Protein AF-A0A5J4PXA1-F1 (afdb_monomer_lite)

Foldseek 3Di:
DDPDQADDPPVVVLVVVLVVCVVQPPNDEAEDAQLVLDPPLDDPPDDPVVSVVVVVCSVVSNVSNVVVVVSCVVSVGHYDHDYDDPDPDQQDPVNLCVQVVDDDDHDRVSSVSVVRPPPD

Radius of gyration: 16.05 Å; chains: 1; bounding box: 36×36×37 Å

Secondary structure (DSSP, 8-state):
--S------HHHHHHHHHHHHHHHGGG-EEEEE-GGG------TTS-HHHHHHHHTTHHHHHHHHHHHHHHHHHTT-EEEEEPPP--SSPPPHHHHHHHH---S---HHHHHHHHHHTT-

Sequence (120 aa):
RFELVDTMPIHLAMEFVKENTLKYRDALLVRIEDARQRTWFQSSMKSREEERKMLQGVGSVKRDCAIWEAFLTDIHANFELVHPKNSKTKLKAEAFKKLTKWEKRTNEHARDAAMLVFGY

Structure (mmCIF, N/CA/C/O ba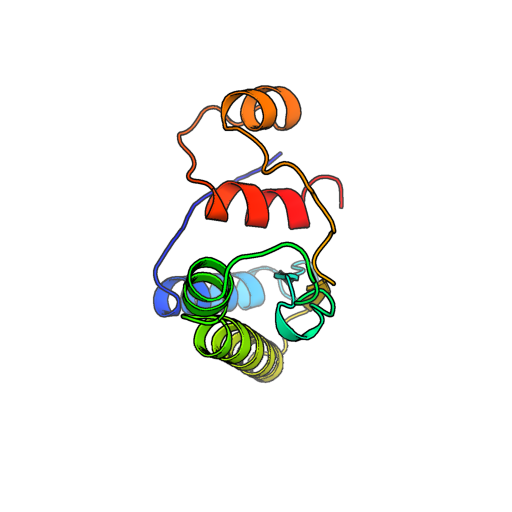ckbone):
data_AF-A0A5J4PXA1-F1
#
_entry.id   AF-A0A5J4PXA1-F1
#
loop_
_atom_site.group_PDB
_atom_site.id
_atom_site.type_symbol
_atom_site.label_atom_id
_atom_site.label_alt_id
_atom_site.label_comp_id
_atom_site.label_asym_id
_atom_site.label_entity_id
_atom_site.label_seq_id
_atom_site.pdbx_PDB_ins_code
_atom_site.Cartn_x
_atom_site.Cartn_y
_atom_site.Cartn_z
_atom_site.occupancy
_atom_site.B_iso_or_equiv
_atom_site.auth_seq_id
_atom_site.auth_comp_id
_atom_site.auth_asym_id
_atom_site.auth_atom_id
_atom_site.pdbx_PDB_model_num
ATOM 1 N N . ARG A 1 1 ? -14.291 7.559 -5.335 1.00 85.12 1 ARG A N 1
ATOM 2 C CA . ARG A 1 1 ? -13.299 8.446 -6.007 1.00 85.12 1 ARG A CA 1
ATOM 3 C C . ARG A 1 1 ? -12.081 8.524 -5.099 1.00 85.12 1 ARG A C 1
ATOM 5 O O . ARG A 1 1 ? -12.295 8.566 -3.900 1.00 85.12 1 ARG A O 1
ATOM 12 N N . PHE A 1 2 ? -10.853 8.521 -5.624 1.00 93.38 2 PHE A N 1
ATOM 13 C CA . PHE A 1 2 ? -9.669 8.662 -4.766 1.00 93.38 2 PHE A CA 1
ATOM 14 C C . PHE A 1 2 ? -9.533 10.079 -4.216 1.00 93.38 2 PHE A C 1
ATOM 16 O O . PHE A 1 2 ? -9.724 11.046 -4.956 1.00 93.38 2 PHE A O 1
ATOM 23 N N . GLU A 1 3 ? -9.162 10.176 -2.943 1.00 92.25 3 GLU A N 1
ATOM 24 C CA . GLU A 1 3 ? -8.806 11.437 -2.286 1.00 92.25 3 GLU A CA 1
ATOM 25 C C . GLU A 1 3 ? -7.305 11.723 -2.422 1.00 92.25 3 GLU A C 1
ATOM 27 O O . GLU A 1 3 ? -6.905 12.845 -2.740 1.00 92.25 3 GLU A O 1
ATOM 32 N N . LEU A 1 4 ? -6.478 10.683 -2.279 1.00 93.69 4 LEU A N 1
ATOM 33 C CA . LEU A 1 4 ? -5.023 10.742 -2.368 1.00 93.69 4 LEU A CA 1
ATOM 34 C C . LEU A 1 4 ? -4.480 9.517 -3.115 1.00 93.69 4 LEU A C 1
ATOM 36 O O . LEU A 1 4 ? -4.928 8.396 -2.891 1.00 93.69 4 LEU A O 1
ATOM 40 N N . VAL A 1 5 ? -3.502 9.743 -3.993 1.00 95.06 5 VAL A N 1
ATOM 41 C CA . VAL A 1 5 ? -2.706 8.698 -4.650 1.00 95.06 5 VAL A CA 1
ATOM 42 C C . VAL A 1 5 ? -1.269 9.199 -4.687 1.00 95.06 5 VAL A C 1
ATOM 44 O O . VAL A 1 5 ? -0.965 10.107 -5.463 1.00 95.06 5 VAL A O 1
ATOM 47 N N . ASP A 1 6 ? -0.409 8.647 -3.835 1.00 94.31 6 ASP A N 1
ATOM 48 C CA . ASP A 1 6 ? 0.970 9.114 -3.678 1.00 94.31 6 ASP A CA 1
ATOM 49 C C . ASP A 1 6 ? 1.907 7.999 -3.186 1.00 94.31 6 ASP A C 1
ATOM 51 O O . ASP A 1 6 ? 1.469 6.903 -2.832 1.00 94.31 6 ASP A O 1
ATOM 55 N N . THR A 1 7 ? 3.204 8.288 -3.164 1.00 94.75 7 THR A N 1
ATOM 56 C CA . THR A 1 7 ? 4.235 7.500 -2.484 1.00 94.75 7 THR A CA 1
ATOM 57 C C . THR A 1 7 ? 4.937 8.355 -1.449 1.00 94.75 7 THR A C 1
ATOM 59 O O . THR A 1 7 ? 5.256 9.509 -1.717 1.00 94.75 7 THR A O 1
ATOM 62 N N . MET A 1 8 ? 5.273 7.768 -0.307 1.00 95.38 8 MET A N 1
ATOM 63 C CA . MET A 1 8 ? 6.012 8.454 0.748 1.00 95.38 8 MET A CA 1
ATOM 64 C C . MET A 1 8 ? 6.953 7.482 1.470 1.00 95.38 8 MET A C 1
ATOM 66 O O . MET A 1 8 ? 6.774 6.265 1.360 1.00 95.38 8 MET A O 1
ATOM 70 N N . PRO A 1 9 ? 7.960 7.991 2.200 1.00 96.06 9 PRO A N 1
ATOM 71 C CA . PRO A 1 9 ? 8.759 7.182 3.110 1.00 96.06 9 PRO A CA 1
ATOM 72 C C . PRO A 1 9 ? 7.891 6.386 4.092 1.00 96.06 9 PRO A C 1
ATOM 74 O O . PRO A 1 9 ? 6.879 6.886 4.579 1.00 96.06 9 PRO A O 1
ATOM 77 N N . ILE A 1 10 ? 8.320 5.165 4.425 1.00 94.56 10 ILE A N 1
ATOM 78 C CA . ILE A 1 10 ? 7.535 4.237 5.255 1.00 94.56 10 ILE A CA 1
ATOM 79 C C . ILE A 1 10 ? 7.147 4.820 6.621 1.00 94.56 10 ILE A C 1
ATOM 81 O O . ILE A 1 10 ? 6.025 4.614 7.065 1.00 94.56 10 ILE A O 1
ATOM 85 N N . HIS A 1 11 ? 8.029 5.596 7.256 1.00 96.31 11 HIS A N 1
ATOM 86 C CA . HIS A 1 11 ? 7.747 6.211 8.555 1.00 96.31 11 HIS A CA 1
ATOM 87 C C . HIS A 1 11 ? 6.605 7.238 8.470 1.00 96.31 11 HIS A C 1
ATOM 89 O O . HIS A 1 11 ? 5.697 7.193 9.292 1.00 96.31 11 HIS A O 1
ATOM 95 N N . LEU A 1 12 ? 6.584 8.079 7.426 1.00 97.69 12 LEU A N 1
ATOM 96 C CA . LEU A 1 12 ? 5.480 9.018 7.191 1.00 97.69 12 LEU A CA 1
ATOM 97 C C . LEU A 1 12 ? 4.182 8.280 6.847 1.00 97.69 12 LEU A C 1
ATOM 99 O O . LEU A 1 12 ? 3.110 8.670 7.301 1.00 97.69 12 LEU A O 1
ATOM 103 N N . ALA A 1 13 ? 4.271 7.186 6.083 1.00 96.75 13 ALA A N 1
ATOM 104 C CA . ALA A 1 13 ? 3.108 6.356 5.778 1.00 96.75 13 ALA A CA 1
ATOM 105 C C . ALA A 1 13 ? 2.511 5.731 7.047 1.00 96.75 13 ALA A C 1
ATOM 107 O O . ALA A 1 13 ? 1.293 5.702 7.202 1.00 96.75 13 ALA A O 1
ATOM 108 N N . MET A 1 14 ? 3.352 5.247 7.962 1.00 97.50 14 MET A N 1
ATOM 109 C CA . MET A 1 14 ? 2.917 4.669 9.233 1.00 97.50 14 MET A CA 1
ATOM 110 C C . MET A 1 14 ? 2.253 5.710 10.131 1.00 97.50 14 MET A C 1
ATOM 112 O O . MET A 1 14 ? 1.169 5.451 10.650 1.00 97.50 14 MET A O 1
ATOM 116 N N . GLU A 1 15 ? 2.849 6.895 10.274 1.00 97.94 15 GLU A N 1
ATOM 117 C CA . GLU A 1 15 ? 2.240 8.004 11.019 1.00 97.94 15 GLU A CA 1
ATOM 118 C C . GLU A 1 15 ? 0.874 8.375 10.435 1.00 97.94 15 GLU A C 1
ATOM 120 O O . GLU A 1 15 ? -0.123 8.386 11.159 1.00 97.94 15 GLU A O 1
ATOM 125 N N . PHE A 1 16 ? 0.795 8.544 9.114 1.00 96.88 16 PHE A N 1
ATOM 126 C CA . PHE A 1 16 ? -0.456 8.841 8.422 1.00 96.88 16 PHE A CA 1
ATOM 127 C C . PHE A 1 16 ? -1.522 7.763 8.663 1.00 96.88 16 PHE A C 1
ATOM 129 O O . PHE A 1 16 ? -2.669 8.074 8.990 1.00 96.88 16 PHE A O 1
ATOM 136 N N . VAL A 1 17 ? -1.170 6.482 8.530 1.00 96.88 17 VAL A N 1
ATOM 137 C CA . VAL A 1 17 ? -2.115 5.378 8.751 1.00 96.88 17 VAL A CA 1
ATOM 138 C C . VAL A 1 17 ? -2.560 5.319 10.210 1.00 96.88 17 VAL A C 1
ATOM 140 O O . VAL A 1 17 ? -3.748 5.117 10.465 1.00 96.88 17 VAL A O 1
ATOM 143 N N . LYS A 1 18 ? -1.662 5.554 11.170 1.00 97.81 18 LYS A N 1
ATOM 144 C CA . LYS A 1 18 ? -2.005 5.608 12.596 1.00 97.81 18 LYS A CA 1
ATOM 145 C C . LYS A 1 18 ? -3.005 6.719 12.890 1.00 97.81 18 LYS A C 1
ATOM 147 O O . LYS A 1 18 ? -4.024 6.465 13.527 1.00 97.81 18 LYS A O 1
ATOM 152 N N . GLU A 1 19 ? -2.752 7.931 12.405 1.00 97.62 19 GLU A N 1
ATOM 153 C CA . GLU A 1 19 ? -3.654 9.071 12.590 1.00 97.62 19 GLU A CA 1
ATOM 154 C C . GLU A 1 19 ? -5.039 8.806 11.993 1.00 97.62 19 GLU A C 1
ATOM 156 O O . GLU A 1 19 ? -6.055 9.071 12.637 1.00 97.62 19 GLU A O 1
ATOM 161 N N . ASN A 1 20 ? -5.102 8.223 10.793 1.00 96.62 20 ASN A N 1
ATOM 162 C CA . ASN A 1 20 ? -6.371 7.903 10.141 1.00 96.62 20 ASN A CA 1
ATOM 163 C C . ASN A 1 20 ? -7.096 6.732 10.816 1.00 96.62 20 ASN A C 1
ATOM 165 O O . ASN A 1 20 ? -8.317 6.784 10.956 1.00 96.62 20 ASN A O 1
ATOM 169 N N . THR A 1 21 ? -6.368 5.721 11.295 1.00 96.62 21 THR A N 1
ATOM 170 C CA . THR A 1 21 ? -6.936 4.625 12.100 1.00 96.62 21 THR A CA 1
ATOM 171 C C . THR A 1 21 ? -7.551 5.187 13.371 1.00 96.62 21 THR A C 1
ATOM 173 O O . THR A 1 21 ? -8.660 4.820 13.750 1.00 96.62 21 THR A O 1
ATOM 176 N N . LEU A 1 22 ? -6.892 6.162 14.001 1.00 95.00 22 LEU A N 1
ATOM 177 C CA . LEU A 1 22 ? -7.478 6.838 15.142 1.00 95.00 22 LEU A CA 1
ATOM 178 C C . LEU A 1 22 ? -8.721 7.649 14.726 1.00 95.00 22 LEU A C 1
ATOM 180 O O . LEU A 1 22 ? -9.770 7.542 15.354 1.00 95.00 22 LEU A O 1
ATOM 184 N N . LYS A 1 23 ? -8.648 8.436 13.662 1.00 96.75 23 LYS A N 1
ATOM 185 C CA . LYS A 1 23 ? -9.756 9.304 13.254 1.00 96.75 23 LYS A CA 1
ATOM 186 C C . LYS A 1 23 ? -11.020 8.535 12.853 1.00 96.75 23 LYS A C 1
ATOM 188 O O . LYS A 1 23 ? -12.116 8.950 13.218 1.00 96.75 23 LYS A O 1
ATOM 193 N N . TYR A 1 24 ? -10.868 7.454 12.096 1.00 95.62 24 TYR A N 1
ATOM 194 C CA . TYR A 1 24 ? -11.982 6.739 11.470 1.00 95.62 24 TYR A CA 1
ATOM 195 C C . TYR A 1 24 ? -12.311 5.399 12.137 1.00 95.62 24 TYR A C 1
ATOM 197 O O . TYR A 1 24 ? -13.400 4.875 11.907 1.00 95.62 24 TYR A O 1
ATOM 205 N N . ARG A 1 25 ? -11.421 4.878 12.995 1.00 92.31 25 ARG A N 1
ATOM 206 C CA . ARG A 1 25 ? -11.604 3.625 13.743 1.00 92.31 25 ARG A CA 1
ATOM 207 C C . ARG A 1 25 ? -12.053 2.501 12.801 1.00 92.31 25 ARG A C 1
ATOM 209 O O . ARG A 1 25 ? -11.427 2.288 11.765 1.00 92.31 25 ARG A O 1
ATOM 216 N N . ASP A 1 26 ? -13.164 1.844 13.119 1.00 91.62 26 ASP A N 1
ATOM 217 C CA . ASP A 1 26 ? -13.656 0.679 12.389 1.00 91.62 26 ASP A CA 1
ATOM 218 C C . ASP A 1 26 ? -14.106 0.973 10.952 1.00 91.62 26 ASP A C 1
ATOM 220 O O . ASP A 1 26 ? -14.207 0.055 10.141 1.00 91.62 26 ASP A O 1
ATOM 224 N N . ALA A 1 27 ? -14.340 2.245 10.610 1.00 93.88 27 ALA A N 1
ATOM 225 C CA . ALA A 1 27 ? -14.715 2.652 9.258 1.00 93.88 27 ALA A CA 1
ATOM 226 C C . ALA A 1 27 ? -13.525 2.698 8.280 1.00 93.88 27 ALA A C 1
ATOM 228 O O . ALA A 1 27 ? -13.735 2.901 7.082 1.00 93.88 27 ALA A O 1
ATOM 229 N N . LEU A 1 28 ? -12.286 2.534 8.761 1.00 95.69 28 LEU A N 1
ATOM 230 C CA . LEU A 1 28 ? -11.091 2.487 7.922 1.00 95.69 28 LEU A CA 1
ATOM 231 C C . LEU A 1 28 ? -10.602 1.052 7.747 1.00 95.69 28 LEU A C 1
ATOM 233 O O . LEU A 1 28 ? -10.270 0.388 8.721 1.00 95.69 28 LEU A O 1
ATOM 237 N N . LEU A 1 29 ? -10.462 0.623 6.492 1.00 96.50 29 LEU A N 1
ATOM 238 C CA . LEU A 1 29 ? -9.782 -0.617 6.131 1.00 96.50 29 LEU A CA 1
ATOM 239 C C . LEU A 1 29 ? -8.460 -0.313 5.421 1.00 96.50 29 LEU A C 1
ATOM 241 O O . LEU A 1 29 ? -8.442 0.358 4.387 1.00 96.50 29 LEU A O 1
ATOM 245 N N . VAL A 1 30 ? -7.361 -0.858 5.937 1.00 96.81 30 VAL A N 1
ATOM 246 C CA . VAL A 1 30 ? -6.037 -0.773 5.309 1.00 96.81 30 VAL A CA 1
ATOM 247 C C . VAL A 1 30 ? -5.779 -2.032 4.485 1.00 96.81 30 VAL A C 1
ATOM 249 O O . VAL A 1 30 ? -5.812 -3.138 5.007 1.00 96.81 30 VAL A O 1
ATOM 252 N N . ARG A 1 31 ? -5.491 -1.892 3.189 1.00 95.56 31 ARG A N 1
ATOM 253 C CA . ARG A 1 31 ? -5.179 -3.038 2.317 1.00 95.56 31 ARG A CA 1
ATOM 254 C C . ARG A 1 31 ? -3.730 -2.991 1.867 1.00 95.56 31 ARG A C 1
ATOM 256 O O . ARG A 1 31 ? -3.281 -1.967 1.354 1.00 95.56 31 ARG A O 1
ATOM 263 N N . ILE A 1 32 ? -3.019 -4.102 2.023 1.00 94.31 32 ILE A N 1
ATOM 264 C CA . ILE A 1 32 ? -1.599 -4.222 1.677 1.00 94.31 32 ILE A CA 1
ATOM 265 C C . ILE A 1 32 ? -1.404 -5.440 0.785 1.00 94.31 32 ILE A C 1
ATOM 267 O O . ILE A 1 32 ? -1.910 -6.514 1.086 1.00 94.31 32 ILE A O 1
ATOM 271 N N . GLU A 1 33 ? -0.649 -5.296 -0.304 1.00 92.12 33 GLU A N 1
ATOM 272 C CA . GLU A 1 33 ? -0.223 -6.453 -1.096 1.00 92.12 33 GLU A CA 1
ATOM 273 C C . GLU A 1 33 ? 0.830 -7.273 -0.328 1.00 92.12 33 GLU A C 1
ATOM 275 O O . GLU A 1 33 ? 1.879 -6.756 0.063 1.00 92.12 33 GLU A O 1
ATOM 280 N N . ASP A 1 34 ? 0.581 -8.569 -0.141 1.00 91.25 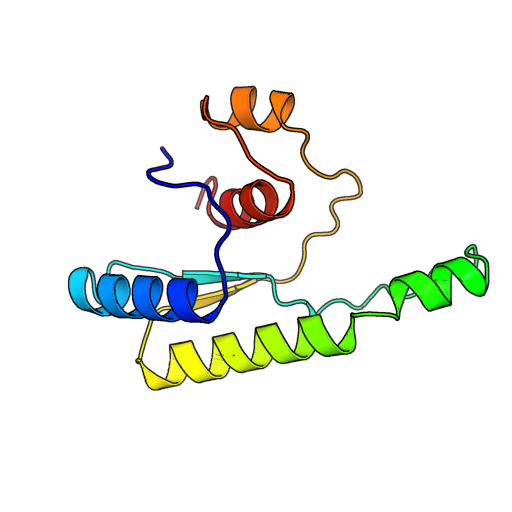34 ASP A N 1
ATOM 281 C CA . ASP A 1 34 ? 1.480 -9.469 0.579 1.00 91.25 34 ASP A CA 1
ATOM 282 C C . ASP A 1 34 ? 2.480 -10.154 -0.360 1.00 91.25 34 ASP A C 1
ATOM 284 O O . ASP A 1 34 ? 2.262 -11.249 -0.889 1.00 91.25 34 ASP A O 1
ATOM 288 N N . ALA 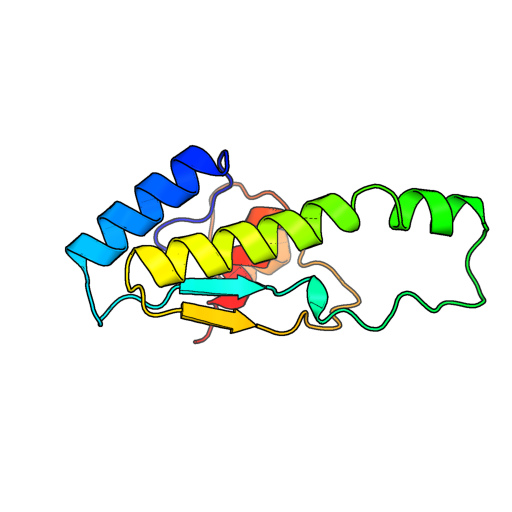A 1 35 ? 3.650 -9.541 -0.521 1.00 87.31 35 ALA A N 1
ATOM 289 C CA . ALA A 1 35 ? 4.720 -10.088 -1.348 1.00 87.31 35 ALA A CA 1
ATOM 290 C C . ALA A 1 35 ? 5.253 -11.455 -0.868 1.00 87.31 35 ALA A C 1
ATOM 292 O O . ALA A 1 35 ? 5.942 -12.144 -1.631 1.00 87.31 35 ALA A O 1
ATOM 293 N N . ARG A 1 36 ? 4.963 -11.880 0.371 1.00 86.81 36 ARG A N 1
ATOM 294 C CA . ARG A 1 36 ? 5.409 -13.175 0.916 1.00 86.81 36 ARG A CA 1
ATOM 295 C C . ARG A 1 36 ? 4.647 -14.339 0.296 1.00 86.81 36 ARG A C 1
ATOM 297 O O . ARG A 1 36 ? 5.229 -15.410 0.147 1.00 86.81 36 ARG A O 1
ATOM 304 N N . GLN A 1 37 ? 3.410 -14.102 -0.141 1.00 84.56 37 GLN A N 1
ATOM 305 C CA . GLN A 1 37 ? 2.561 -15.096 -0.804 1.00 84.56 37 GLN A CA 1
ATOM 306 C C . GLN A 1 37 ? 2.933 -15.310 -2.281 1.00 84.56 37 GLN A C 1
ATOM 308 O O . GLN A 1 37 ? 2.364 -16.157 -2.964 1.00 84.56 37 GLN A O 1
ATOM 313 N N . ARG A 1 38 ? 3.917 -14.575 -2.814 1.00 78.31 38 ARG A N 1
ATOM 314 C CA . ARG A 1 38 ? 4.361 -14.733 -4.202 1.00 78.31 38 ARG A CA 1
ATOM 315 C C . ARG A 1 38 ? 5.071 -16.082 -4.394 1.00 78.31 38 ARG A C 1
ATOM 317 O O . ARG A 1 38 ? 6.223 -16.251 -4.000 1.00 78.31 38 ARG A O 1
ATOM 324 N N . THR A 1 39 ? 4.400 -17.013 -5.070 1.00 67.12 39 THR A N 1
ATOM 325 C CA . THR A 1 39 ? 4.890 -18.378 -5.349 1.00 67.12 39 THR A CA 1
ATOM 326 C C . THR A 1 39 ? 5.700 -18.513 -6.649 1.00 67.12 39 THR A C 1
ATOM 328 O O . THR A 1 39 ? 6.420 -19.490 -6.832 1.00 67.12 39 THR A O 1
ATOM 331 N N . TRP A 1 40 ? 5.653 -17.525 -7.551 1.00 60.47 40 TRP A N 1
ATOM 332 C CA . TRP A 1 40 ? 6.110 -17.667 -8.945 1.00 60.47 40 TRP A CA 1
ATOM 333 C C . TRP A 1 40 ? 7.524 -17.144 -9.255 1.00 60.47 40 TRP A C 1
ATOM 335 O O . TRP A 1 40 ? 7.729 -16.456 -10.252 1.00 60.47 40 TRP A O 1
ATOM 345 N N . PHE A 1 41 ? 8.543 -17.520 -8.479 1.00 56.78 41 PHE A N 1
ATOM 346 C CA . PHE A 1 41 ? 9.943 -17.306 -8.906 1.00 56.78 41 PHE A CA 1
ATOM 347 C C . PHE A 1 41 ? 10.407 -18.280 -10.003 1.00 56.78 41 PHE A C 1
ATOM 349 O O . PHE A 1 41 ? 11.589 -18.349 -10.318 1.00 56.78 41 PHE A O 1
ATOM 356 N N . GLN A 1 42 ? 9.486 -19.027 -10.608 1.00 52.66 42 GLN A N 1
ATOM 357 C CA . GLN A 1 42 ? 9.792 -19.972 -11.666 1.00 52.66 42 GLN A CA 1
ATOM 358 C C . GLN A 1 42 ? 9.541 -19.330 -13.025 1.00 52.66 42 GLN A C 1
ATOM 360 O O . GLN A 1 42 ? 8.408 -19.170 -13.474 1.00 52.66 42 GLN A O 1
ATOM 365 N N . SER A 1 43 ? 10.621 -19.013 -13.721 1.00 52.22 43 SER A N 1
ATOM 366 C CA . SER A 1 43 ? 10.631 -19.282 -15.146 1.00 52.22 43 SER A CA 1
ATOM 367 C C . SER A 1 43 ? 11.970 -19.906 -15.464 1.00 52.22 43 SER A C 1
ATOM 369 O O . SER A 1 43 ? 12.986 -19.222 -15.515 1.00 52.22 43 SER A O 1
ATOM 371 N N . SER A 1 44 ? 11.930 -21.205 -15.738 1.00 52.03 44 SER A N 1
ATOM 372 C CA . SER A 1 44 ? 12.970 -21.989 -16.405 1.00 52.03 44 SER A CA 1
ATOM 373 C C . SER A 1 44 ? 13.395 -21.425 -17.779 1.00 52.03 44 SER A C 1
ATOM 375 O O . SER A 1 44 ? 14.103 -22.098 -18.519 1.00 52.03 44 SER A O 1
ATOM 377 N N . MET A 1 45 ? 12.967 -20.205 -18.134 1.00 55.22 45 MET A N 1
ATOM 378 C CA . MET A 1 45 ? 13.275 -19.488 -19.370 1.00 55.22 45 MET A CA 1
ATOM 379 C C . MET A 1 45 ? 14.044 -18.169 -19.150 1.00 55.22 45 MET A C 1
ATOM 381 O O . MET A 1 45 ? 14.207 -17.421 -20.111 1.00 55.22 45 MET A O 1
ATOM 385 N N . LYS A 1 46 ? 14.488 -17.835 -17.927 1.00 63.91 46 LYS A N 1
ATOM 386 C CA . LYS A 1 46 ? 15.244 -16.594 -17.658 1.00 63.91 46 LYS A CA 1
ATOM 387 C C . LYS A 1 46 ? 16.738 -16.849 -17.523 1.00 63.91 46 LYS A C 1
ATOM 389 O O . LYS A 1 46 ? 17.164 -17.884 -17.017 1.00 63.91 46 LYS A O 1
ATOM 394 N N . SER A 1 47 ? 17.547 -15.892 -17.968 1.00 75.50 47 SER A N 1
ATOM 395 C CA . SER A 1 47 ? 18.991 -15.961 -17.760 1.00 75.50 47 SER A CA 1
ATOM 396 C C . SER A 1 47 ? 19.327 -15.830 -16.268 1.00 75.50 47 SER A C 1
ATOM 398 O O . SER A 1 47 ? 18.630 -15.155 -15.506 1.00 75.50 47 SER A O 1
ATOM 400 N N . ARG A 1 48 ? 20.455 -16.416 -15.847 1.00 73.94 48 ARG A N 1
ATOM 401 C CA . ARG A 1 48 ? 20.959 -16.304 -14.464 1.00 73.94 48 ARG A CA 1
ATOM 402 C C . ARG A 1 48 ? 21.123 -14.853 -13.991 1.00 73.94 48 ARG A C 1
ATOM 404 O O . ARG A 1 48 ? 21.050 -14.580 -12.794 1.00 73.94 48 ARG A O 1
ATOM 411 N N . GLU A 1 49 ? 21.382 -13.922 -14.906 1.00 77.06 49 GLU A N 1
ATOM 412 C CA . GLU A 1 49 ? 21.524 -12.502 -14.580 1.00 77.06 49 GLU A CA 1
ATOM 413 C C . GLU A 1 49 ? 20.171 -11.849 -14.264 1.00 77.06 49 GLU A C 1
ATOM 415 O O . GLU A 1 49 ? 20.056 -11.096 -13.295 1.00 77.06 49 GLU A O 1
ATOM 420 N N . GLU A 1 50 ? 19.129 -12.173 -15.030 1.00 72.19 50 GLU A N 1
ATOM 421 C CA . GLU A 1 50 ? 17.765 -11.702 -14.774 1.00 72.19 50 GLU A CA 1
ATOM 422 C C . GLU A 1 50 ? 17.210 -12.272 -13.470 1.00 72.19 50 GLU A C 1
ATOM 424 O O . GLU A 1 50 ? 16.593 -11.541 -12.697 1.00 72.19 50 GLU A O 1
ATOM 429 N N . GLU A 1 51 ? 17.481 -13.547 -13.183 1.00 72.75 51 GLU A N 1
ATOM 430 C CA . GLU A 1 51 ? 17.140 -14.155 -11.895 1.00 72.75 51 GLU A CA 1
ATOM 431 C C . GLU A 1 51 ? 17.822 -13.424 -10.737 1.00 72.75 51 GLU A C 1
ATOM 433 O O . GLU A 1 51 ? 17.162 -13.049 -9.769 1.00 72.75 51 GLU A O 1
ATOM 438 N N . ARG A 1 52 ? 19.126 -13.134 -10.846 1.00 74.81 52 ARG A N 1
ATOM 439 C CA . ARG A 1 52 ? 19.859 -12.374 -9.821 1.00 74.81 52 ARG A CA 1
ATOM 440 C C . ARG A 1 52 ? 19.275 -10.981 -9.594 1.00 74.81 52 ARG A C 1
ATOM 442 O O . ARG A 1 52 ? 19.076 -10.609 -8.441 1.00 74.81 52 ARG A O 1
ATOM 449 N N . LYS A 1 53 ? 18.963 -10.234 -10.657 1.00 76.38 53 LYS A N 1
ATOM 450 C CA . LYS A 1 53 ? 18.329 -8.905 -10.551 1.00 76.38 53 LYS A CA 1
ATOM 451 C C . LYS A 1 53 ? 16.945 -8.982 -9.910 1.00 76.38 53 LYS A C 1
ATOM 453 O O . LYS A 1 53 ? 16.590 -8.107 -9.134 1.00 76.38 53 LYS A O 1
ATOM 458 N N . MET A 1 54 ? 16.176 -10.033 -10.199 1.00 70.44 54 MET A N 1
ATOM 459 C CA . MET A 1 54 ? 14.859 -10.239 -9.592 1.00 70.44 54 MET A CA 1
ATOM 460 C C . MET A 1 54 ? 14.928 -10.652 -8.126 1.00 70.44 54 MET A C 1
ATOM 462 O O . MET A 1 54 ? 14.031 -10.297 -7.371 1.00 70.44 54 MET A O 1
ATOM 466 N N . LEU A 1 55 ? 15.956 -11.403 -7.728 1.00 72.94 55 LEU A N 1
ATOM 467 C CA . LEU A 1 55 ? 16.175 -11.822 -6.342 1.00 72.94 55 LEU A CA 1
ATOM 468 C C . LEU A 1 55 ? 16.713 -10.680 -5.468 1.00 72.94 55 LEU A C 1
ATOM 470 O O . LEU A 1 55 ? 16.445 -10.642 -4.264 1.00 72.94 55 LEU A O 1
ATOM 474 N N . GLN A 1 56 ? 17.434 -9.728 -6.065 1.00 74.88 56 GLN A N 1
ATOM 475 C CA . GLN A 1 56 ? 17.872 -8.510 -5.390 1.00 74.88 56 GLN A CA 1
ATOM 476 C C . GLN A 1 56 ? 16.654 -7.679 -4.958 1.00 74.88 56 GLN A C 1
ATOM 478 O O . GLN A 1 56 ? 15.860 -7.224 -5.772 1.00 74.88 56 GLN A O 1
ATOM 483 N N . GLY A 1 57 ? 16.493 -7.505 -3.644 1.00 76.75 57 GLY A N 1
ATOM 484 C CA . GLY A 1 57 ? 15.401 -6.725 -3.049 1.00 76.75 57 GLY A CA 1
ATOM 485 C C . GLY A 1 57 ? 14.199 -7.542 -2.568 1.00 76.75 57 GLY A C 1
ATOM 486 O O . GLY A 1 57 ? 13.443 -7.042 -1.741 1.00 76.75 57 GLY A O 1
ATOM 487 N N . VAL A 1 58 ? 14.057 -8.819 -2.954 1.00 80.88 58 VAL A N 1
ATOM 488 C CA . VAL A 1 58 ? 12.925 -9.673 -2.517 1.00 80.88 58 VAL A CA 1
ATOM 489 C C . VAL A 1 58 ? 12.862 -9.794 -1.000 1.00 80.88 58 VAL A C 1
ATOM 491 O O . VAL A 1 58 ? 11.787 -9.704 -0.412 1.00 80.88 58 VAL A O 1
ATOM 494 N N . GLY A 1 59 ? 14.019 -9.973 -0.360 1.00 86.25 59 GLY A N 1
ATOM 495 C CA . GLY A 1 59 ? 14.103 -10.031 1.097 1.00 86.25 59 GLY A CA 1
ATOM 496 C C . GLY A 1 59 ? 13.658 -8.728 1.764 1.00 86.25 59 GLY A C 1
ATOM 497 O O . GLY A 1 59 ? 12.981 -8.781 2.785 1.00 86.25 59 GLY A O 1
ATOM 498 N N . SER A 1 60 ? 13.978 -7.576 1.164 1.00 88.50 60 SER A N 1
ATOM 499 C CA . SER A 1 60 ? 13.561 -6.267 1.681 1.00 88.50 60 SER A CA 1
ATOM 500 C C . SER A 1 60 ? 12.049 -6.107 1.601 1.00 88.50 60 SER A C 1
ATOM 502 O O . SER A 1 60 ? 11.422 -5.808 2.605 1.00 88.50 60 SER A O 1
ATOM 504 N N . VAL A 1 61 ? 11.447 -6.420 0.450 1.00 87.62 61 VAL A N 1
ATOM 505 C CA . VAL A 1 61 ? 9.992 -6.304 0.267 1.00 87.62 61 VAL A CA 1
ATOM 506 C C . VAL A 1 61 ? 9.239 -7.237 1.222 1.00 87.62 61 VAL A C 1
ATOM 508 O O . VAL A 1 61 ? 8.260 -6.835 1.843 1.00 87.62 61 VAL A O 1
ATOM 511 N N . LYS A 1 62 ? 9.714 -8.478 1.405 1.00 90.69 62 LYS A N 1
ATOM 512 C CA . LYS A 1 62 ? 9.113 -9.412 2.374 1.00 90.69 62 LYS A CA 1
ATOM 513 C C . LYS A 1 62 ? 9.234 -8.918 3.816 1.00 90.69 62 LYS A C 1
ATOM 515 O O . LYS A 1 62 ? 8.314 -9.138 4.601 1.00 90.69 62 LYS A O 1
ATOM 520 N N . ARG A 1 63 ? 10.352 -8.272 4.162 1.00 93.31 63 ARG A N 1
ATOM 521 C CA . ARG A 1 63 ? 10.542 -7.642 5.473 1.00 93.31 63 ARG A CA 1
ATOM 522 C C . ARG A 1 63 ? 9.563 -6.487 5.660 1.00 93.31 63 ARG A C 1
ATOM 524 O O . ARG A 1 63 ? 8.919 -6.441 6.697 1.00 93.31 63 ARG A O 1
ATOM 531 N N . ASP A 1 64 ? 9.404 -5.623 4.664 1.00 93.31 64 ASP A N 1
ATOM 532 C CA . ASP A 1 64 ? 8.482 -4.487 4.738 1.00 93.31 64 ASP A CA 1
ATOM 533 C C . ASP A 1 64 ? 7.031 -4.952 4.941 1.00 93.31 64 ASP A C 1
ATOM 535 O O . ASP A 1 64 ? 6.335 -4.397 5.787 1.00 93.31 64 ASP A O 1
ATOM 539 N N . CYS A 1 65 ? 6.591 -6.024 4.264 1.00 93.50 65 CYS A N 1
ATOM 540 C CA . CYS A 1 65 ? 5.277 -6.637 4.517 1.00 93.50 65 CYS A CA 1
ATOM 541 C C . CYS A 1 65 ? 5.113 -7.084 5.980 1.00 93.50 65 CYS A C 1
ATOM 543 O O . CYS A 1 65 ? 4.071 -6.840 6.580 1.00 93.50 65 CYS A O 1
ATOM 545 N N . ALA A 1 66 ? 6.138 -7.718 6.560 1.00 95.81 66 ALA A N 1
ATOM 546 C CA . ALA A 1 66 ? 6.100 -8.155 7.955 1.00 95.81 66 ALA A CA 1
ATOM 547 C C . ALA A 1 66 ? 6.089 -6.971 8.937 1.00 95.81 66 ALA A C 1
ATOM 549 O O . ALA A 1 66 ? 5.379 -7.017 9.937 1.00 95.81 66 ALA A O 1
ATOM 550 N N . ILE A 1 67 ? 6.839 -5.903 8.642 1.00 97.12 67 ILE A N 1
ATOM 551 C CA . ILE A 1 67 ? 6.833 -4.676 9.448 1.00 97.12 67 ILE A CA 1
ATOM 552 C C . ILE A 1 67 ? 5.435 -4.047 9.434 1.00 97.12 67 ILE A C 1
ATOM 554 O O . ILE A 1 67 ? 4.937 -3.663 10.487 1.00 97.12 67 ILE A O 1
ATOM 558 N N . TRP A 1 68 ? 4.791 -3.960 8.268 1.00 97.62 68 TRP A N 1
ATOM 559 C CA . TRP A 1 68 ? 3.433 -3.429 8.167 1.00 97.62 68 TRP A CA 1
ATOM 560 C C . TRP A 1 68 ? 2.407 -4.265 8.932 1.00 97.62 68 TRP A C 1
ATOM 562 O O . TRP A 1 68 ? 1.586 -3.696 9.642 1.00 97.62 68 TRP A O 1
ATOM 572 N N . GLU A 1 69 ? 2.452 -5.592 8.809 1.00 97.69 69 GLU A N 1
ATOM 573 C CA . GLU A 1 69 ? 1.551 -6.485 9.548 1.00 97.69 69 GLU A CA 1
ATOM 574 C C . GLU A 1 69 ? 1.706 -6.315 11.064 1.00 97.69 69 GLU A C 1
ATOM 576 O O . GLU A 1 69 ? 0.707 -6.138 11.761 1.00 97.69 69 GLU A O 1
ATOM 581 N N . ALA A 1 70 ? 2.946 -6.304 11.566 1.00 98.25 70 ALA A N 1
ATOM 582 C CA . ALA A 1 70 ? 3.222 -6.080 12.983 1.00 98.25 70 ALA A CA 1
ATOM 583 C C . ALA A 1 70 ? 2.704 -4.708 13.440 1.00 98.25 70 ALA A C 1
ATOM 585 O O . ALA A 1 70 ? 1.926 -4.621 14.383 1.00 98.25 70 ALA A O 1
ATOM 586 N N . PHE A 1 71 ? 3.050 -3.648 12.707 1.00 98.38 71 PHE A N 1
ATOM 587 C CA . PHE A 1 71 ? 2.632 -2.285 13.020 1.00 98.38 71 PHE A CA 1
ATOM 588 C C . PHE A 1 71 ? 1.106 -2.119 13.065 1.00 98.38 71 PHE A C 1
ATOM 590 O O . PHE A 1 71 ? 0.583 -1.525 14.005 1.00 98.38 71 PHE A O 1
ATOM 597 N N . LEU A 1 72 ? 0.384 -2.634 12.064 1.00 97.94 72 LEU A N 1
ATOM 598 C CA . LEU A 1 72 ? -1.076 -2.527 12.002 1.00 97.94 72 LEU A CA 1
ATOM 599 C C . LEU A 1 72 ? -1.762 -3.338 13.102 1.00 97.94 72 LEU A C 1
ATOM 601 O O . LEU A 1 72 ? -2.773 -2.891 13.645 1.00 97.94 72 LEU A O 1
ATOM 605 N N . THR A 1 73 ? -1.187 -4.489 13.453 1.00 97.94 73 THR A N 1
ATOM 606 C CA . THR A 1 73 ? -1.640 -5.303 14.586 1.00 97.94 73 THR A CA 1
ATOM 607 C C . THR A 1 73 ? -1.460 -4.551 15.906 1.00 97.94 73 THR A C 1
ATOM 609 O O . THR A 1 73 ? -2.403 -4.489 16.695 1.00 97.94 73 THR A O 1
ATOM 612 N N . ASP A 1 74 ? -0.301 -3.918 16.118 1.00 97.88 74 ASP A N 1
ATOM 613 C CA . ASP A 1 74 ? 0.028 -3.178 17.345 1.00 97.88 74 ASP A CA 1
ATOM 614 C C . ASP A 1 74 ? -0.897 -1.977 17.580 1.00 97.88 74 ASP A C 1
ATOM 616 O O . ASP A 1 74 ? -1.243 -1.666 18.719 1.00 97.88 74 ASP A O 1
ATOM 620 N N . ILE A 1 75 ? -1.312 -1.288 16.512 1.00 96.81 75 ILE A N 1
ATOM 621 C CA . ILE A 1 75 ? -2.247 -0.157 16.613 1.00 96.81 75 ILE A CA 1
ATOM 622 C C . ILE A 1 75 ? -3.723 -0.579 16.554 1.00 96.81 75 ILE A C 1
ATOM 624 O O . ILE A 1 75 ? -4.590 0.294 16.546 1.00 96.81 75 ILE A O 1
ATOM 628 N N . HIS A 1 76 ? -4.008 -1.886 16.500 1.00 96.06 76 HIS A N 1
ATOM 629 C CA . HIS A 1 76 ? -5.352 -2.457 16.366 1.00 96.06 76 HIS A CA 1
ATOM 630 C C . HIS A 1 76 ? -6.142 -1.903 15.165 1.00 96.06 76 HIS A C 1
ATOM 632 O O . HIS A 1 76 ? -7.326 -1.586 15.278 1.00 96.06 76 HIS A O 1
ATOM 638 N N . ALA A 1 77 ? -5.488 -1.752 14.011 1.00 97.31 77 ALA A N 1
ATOM 639 C CA . ALA A 1 77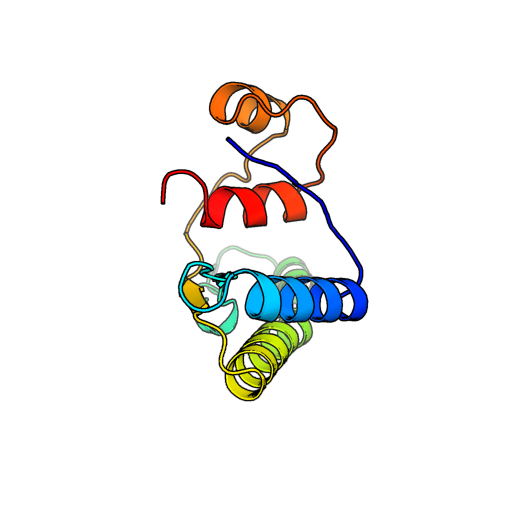 ? -6.153 -1.331 12.780 1.00 97.31 77 ALA A CA 1
ATOM 640 C C . ALA A 1 77 ? -6.955 -2.480 12.151 1.00 97.31 77 ALA A C 1
ATOM 642 O O . ALA A 1 77 ? -6.555 -3.641 12.226 1.00 97.31 77 ALA A O 1
ATOM 643 N N . ASN A 1 78 ? -8.027 -2.153 11.426 1.00 97.19 78 ASN A N 1
ATOM 644 C CA . ASN A 1 78 ? -8.654 -3.104 10.510 1.00 97.19 78 ASN A CA 1
ATOM 645 C C . ASN A 1 78 ? -7.832 -3.161 9.220 1.00 97.19 78 ASN A C 1
ATOM 647 O O . ASN A 1 78 ? -7.682 -2.149 8.525 1.00 97.19 78 ASN A O 1
ATOM 651 N N . PHE A 1 79 ? -7.289 -4.334 8.887 1.00 97.50 79 PHE A N 1
ATOM 652 C CA . P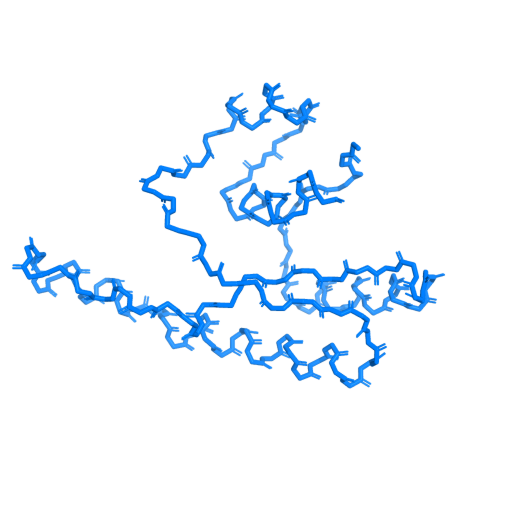HE A 1 79 ? -6.462 -4.494 7.694 1.00 97.50 79 PHE A CA 1
ATOM 653 C C . PHE A 1 79 ? -6.615 -5.842 6.990 1.00 97.50 79 PHE A C 1
ATOM 655 O O . PHE A 1 79 ? -7.000 -6.845 7.583 1.00 97.50 79 PHE A O 1
ATOM 662 N N . GLU A 1 80 ? -6.265 -5.854 5.704 1.00 95.88 80 GLU A N 1
ATOM 663 C CA . GLU A 1 80 ? -6.203 -7.043 4.859 1.00 95.88 80 GLU A CA 1
ATOM 664 C C . GLU A 1 80 ? -4.846 -7.160 4.165 1.00 95.88 80 GLU A C 1
ATOM 666 O O . GLU A 1 80 ? -4.369 -6.223 3.515 1.00 95.88 80 GLU A O 1
ATOM 671 N N . LEU A 1 81 ? -4.275 -8.361 4.230 1.00 94.25 81 LEU A N 1
ATOM 672 C CA . LEU A 1 81 ? -3.112 -8.756 3.446 1.00 94.25 81 LEU A CA 1
ATOM 673 C C . LEU A 1 81 ? -3.580 -9.469 2.174 1.00 94.25 81 LEU A C 1
ATOM 675 O O . LEU A 1 81 ? -4.029 -10.614 2.194 1.00 94.25 81 LEU A O 1
ATOM 679 N N . VAL A 1 82 ? -3.505 -8.761 1.054 1.00 91.50 82 VAL A N 1
ATOM 680 C CA . VAL A 1 82 ? -4.038 -9.181 -0.240 1.00 91.50 82 VAL A CA 1
ATOM 681 C C . VAL A 1 82 ? -2.977 -9.959 -1.008 1.00 91.50 82 VAL A C 1
ATOM 683 O O . VAL A 1 82 ? -1.866 -9.473 -1.220 1.00 91.50 82 VAL A O 1
ATOM 686 N N . HIS A 1 83 ? -3.327 -11.153 -1.487 1.00 86.88 83 HIS A N 1
ATOM 687 C CA . HIS A 1 83 ? -2.433 -11.936 -2.336 1.00 86.88 83 HIS A CA 1
ATOM 688 C C . HIS A 1 83 ? -2.065 -11.146 -3.612 1.00 86.88 83 HIS A C 1
ATOM 690 O O . HIS A 1 83 ? -2.966 -10.633 -4.288 1.00 86.88 83 HIS A O 1
ATOM 696 N N . PRO A 1 84 ? -0.779 -11.099 -4.013 1.00 83.19 84 PRO A N 1
ATOM 697 C CA . PRO A 1 84 ? -0.360 -10.428 -5.236 1.00 83.19 84 PRO A CA 1
ATOM 698 C C . PRO A 1 84 ? -1.112 -10.986 -6.442 1.00 83.19 84 PRO A C 1
ATOM 700 O O . PRO A 1 84 ? -1.107 -12.200 -6.683 1.00 83.19 84 PRO A O 1
ATOM 703 N N . LYS A 1 85 ? -1.767 -10.122 -7.219 1.00 73.69 85 LYS A N 1
ATOM 704 C CA . LYS A 1 85 ? -2.466 -10.562 -8.432 1.00 73.69 85 LYS A CA 1
ATOM 705 C C . LYS A 1 85 ? -1.459 -10.812 -9.550 1.00 73.69 85 LYS A C 1
ATOM 707 O O . LYS A 1 85 ? -0.498 -10.066 -9.731 1.00 73.69 85 LYS A O 1
ATOM 712 N N . ASN A 1 86 ? -1.699 -11.857 -10.343 1.00 55.91 86 ASN A N 1
ATOM 713 C CA . ASN A 1 86 ? -0.897 -12.160 -11.527 1.00 55.91 86 ASN A CA 1
ATOM 714 C C . ASN A 1 86 ? -1.252 -11.208 -12.681 1.00 55.91 86 ASN A C 1
ATOM 716 O O . ASN A 1 86 ? -1.864 -11.599 -13.673 1.00 55.91 86 ASN A O 1
ATOM 720 N N . SER A 1 87 ? -0.899 -9.933 -12.539 1.00 55.56 87 SER A N 1
ATOM 721 C CA . SER A 1 87 ? -1.033 -8.957 -13.615 1.00 55.56 87 SER A CA 1
ATOM 722 C C . SER A 1 87 ? 0.237 -8.969 -14.457 1.00 55.56 87 SER A C 1
ATOM 724 O O . SER A 1 87 ? 1.253 -8.383 -14.088 1.00 55.56 87 SER A O 1
ATOM 726 N N . LYS A 1 88 ? 0.179 -9.619 -15.628 1.00 48.94 88 LYS A N 1
ATOM 727 C CA . LYS A 1 88 ? 1.275 -9.599 -16.619 1.00 48.94 88 LYS A CA 1
ATOM 728 C C . LYS A 1 88 ? 1.572 -8.191 -17.152 1.00 48.94 88 LYS A C 1
ATOM 730 O O . LYS A 1 88 ? 2.627 -7.973 -17.740 1.00 48.94 88 LYS A O 1
ATOM 735 N N . THR A 1 89 ? 0.662 -7.236 -16.966 1.00 57.16 89 THR A N 1
ATOM 736 C CA . THR A 1 89 ? 0.803 -5.873 -17.479 1.00 57.16 89 THR A CA 1
ATOM 737 C C . THR A 1 89 ? 0.542 -4.873 -16.363 1.00 57.16 89 THR A C 1
ATOM 739 O O . THR A 1 89 ? -0.574 -4.780 -15.855 1.00 57.16 89 THR A O 1
ATOM 742 N N . LYS A 1 90 ? 1.577 -4.117 -15.983 1.00 78.12 90 LYS A N 1
ATOM 743 C CA . LYS A 1 90 ? 1.435 -2.998 -15.048 1.00 78.12 90 LYS A CA 1
ATOM 744 C C . LYS A 1 90 ? 0.573 -1.907 -15.672 1.00 78.12 90 LYS A C 1
ATOM 746 O O . LYS A 1 90 ? 0.676 -1.626 -16.872 1.00 78.12 90 LYS A O 1
ATOM 751 N N . LEU A 1 91 ? -0.279 -1.286 -14.864 1.00 85.38 91 LEU A N 1
ATOM 752 C CA . LEU A 1 91 ? -1.213 -0.283 -15.355 1.00 85.38 91 LEU A CA 1
ATOM 753 C C . LEU A 1 91 ? -0.461 1.012 -15.701 1.00 85.38 91 LEU A C 1
ATOM 755 O O . LEU A 1 91 ? 0.180 1.637 -14.851 1.00 85.38 91 LEU A O 1
ATOM 759 N N . LYS A 1 92 ? -0.531 1.423 -16.972 1.00 90.81 92 LYS A N 1
ATOM 760 C CA . LYS A 1 92 ? 0.065 2.683 -17.445 1.00 90.81 92 LYS A CA 1
ATOM 761 C C . LYS A 1 92 ? -0.723 3.887 -16.921 1.00 90.81 92 LYS A C 1
ATOM 763 O O . LYS A 1 92 ? -1.930 3.792 -16.708 1.00 90.81 92 LYS A O 1
ATOM 768 N N . ALA A 1 93 ? -0.056 5.035 -16.792 1.00 91.75 93 ALA A N 1
ATOM 769 C CA . ALA A 1 93 ? -0.659 6.270 -16.279 1.00 91.75 93 ALA A CA 1
ATOM 770 C C . ALA A 1 93 ? -1.934 6.686 -17.040 1.00 91.75 93 ALA A C 1
ATOM 772 O O . ALA A 1 93 ? -2.946 6.982 -16.413 1.00 91.75 93 ALA A O 1
ATOM 773 N N . GLU A 1 94 ? -1.925 6.614 -18.376 1.00 92.25 94 GLU A N 1
ATOM 774 C CA . GLU A 1 94 ? -3.094 6.949 -19.205 1.00 92.25 94 GLU A CA 1
ATOM 775 C C . GLU A 1 94 ? -4.291 6.025 -18.959 1.00 92.25 94 GLU A C 1
ATOM 777 O O . GLU A 1 94 ? -5.434 6.472 -18.861 1.00 92.25 94 GLU A O 1
ATOM 782 N N . ALA A 1 95 ? -4.034 4.720 -18.831 1.00 92.50 95 ALA A N 1
ATOM 783 C CA . ALA A 1 95 ? -5.076 3.741 -18.543 1.00 92.50 95 ALA A CA 1
ATOM 784 C C . ALA A 1 95 ? -5.645 3.948 -17.132 1.00 92.50 95 ALA A C 1
ATOM 786 O O . ALA A 1 95 ? -6.863 3.943 -16.958 1.00 92.50 95 ALA A O 1
ATOM 787 N N . PHE A 1 96 ? -4.778 4.220 -16.151 1.00 93.25 96 PHE A N 1
ATOM 788 C CA . PHE A 1 96 ? -5.185 4.575 -14.794 1.00 93.25 96 PHE A CA 1
ATOM 789 C C . PHE A 1 96 ? -6.065 5.826 -14.783 1.00 93.25 96 PHE A C 1
ATOM 791 O O . PHE A 1 96 ? -7.173 5.770 -14.263 1.00 93.25 96 PHE A O 1
ATOM 798 N N . LYS A 1 97 ? -5.648 6.917 -15.440 1.00 94.44 97 LYS A N 1
ATOM 799 C CA . LYS A 1 97 ? -6.441 8.152 -15.542 1.00 94.44 97 LYS A CA 1
ATOM 800 C C . LYS A 1 97 ? -7.818 7.904 -16.159 1.00 94.44 97 LYS A C 1
ATOM 802 O O . LYS A 1 97 ? -8.820 8.388 -15.637 1.00 94.44 97 LYS A O 1
ATOM 807 N N . LYS A 1 98 ? -7.900 7.129 -17.246 1.00 93.69 98 LYS A N 1
ATOM 808 C CA . LYS A 1 98 ? -9.185 6.806 -17.893 1.00 93.69 98 LYS A CA 1
ATOM 809 C C . LYS A 1 98 ? -10.125 6.030 -16.972 1.00 93.69 98 LYS A C 1
ATOM 811 O O . LYS A 1 98 ? -11.319 6.346 -16.951 1.00 93.69 98 LYS A O 1
ATOM 816 N N . LEU A 1 99 ? -9.580 5.062 -16.233 1.00 92.75 99 LEU A N 1
ATOM 817 C CA . LEU A 1 99 ? -10.317 4.166 -15.344 1.00 92.75 99 LEU A CA 1
ATOM 818 C C . LEU A 1 99 ? -10.781 4.869 -14.060 1.00 92.75 99 LEU A C 1
ATOM 820 O O . LEU A 1 99 ? -11.933 4.735 -13.665 1.00 92.75 99 LEU A O 1
ATOM 824 N N . THR A 1 100 ? -9.900 5.645 -13.429 1.00 93.75 100 THR A N 1
ATOM 825 C CA . THR A 1 100 ? -10.103 6.178 -12.071 1.00 93.75 100 THR A CA 1
ATOM 826 C C . THR A 1 100 ? -10.500 7.653 -12.056 1.00 93.75 100 THR A C 1
ATOM 828 O O . THR A 1 100 ? -10.887 8.181 -11.014 1.00 93.75 100 THR A O 1
ATOM 831 N N . LYS A 1 101 ? -10.402 8.326 -13.213 1.00 94.19 101 LYS A N 1
ATOM 832 C CA . LYS A 1 101 ? -10.544 9.784 -13.383 1.00 94.19 101 LYS A CA 1
ATOM 833 C C . LYS A 1 101 ? -9.531 10.595 -12.567 1.00 94.19 101 LYS A C 1
ATOM 835 O O . LYS A 1 101 ? -9.755 11.768 -12.284 1.00 94.19 101 LYS A O 1
ATOM 840 N N . TRP A 1 102 ? -8.409 9.982 -12.188 1.00 94.75 102 TRP A N 1
ATOM 841 C CA . TRP A 1 102 ? -7.325 10.662 -11.488 1.00 94.75 102 TRP A CA 1
ATOM 842 C C . TRP A 1 102 ? -6.445 11.449 -12.459 1.00 94.75 102 TRP A C 1
ATOM 844 O O . TRP A 1 102 ? -5.816 10.874 -13.345 1.00 94.75 102 TRP A O 1
ATOM 854 N N . GLU A 1 103 ? -6.389 12.770 -12.293 1.00 92.25 103 GLU A N 1
ATOM 855 C CA . GLU A 1 103 ? -5.693 13.655 -13.237 1.00 92.25 103 GLU A CA 1
ATOM 856 C C . GLU A 1 103 ? -4.280 14.051 -12.804 1.00 92.25 103 GLU A C 1
ATOM 858 O O . GLU A 1 103 ? -3.499 14.522 -13.632 1.00 92.25 103 GLU A O 1
ATOM 863 N N . LYS A 1 104 ? -3.938 13.858 -11.524 1.00 92.94 104 LYS A N 1
ATOM 864 C CA . LYS A 1 104 ? -2.609 14.188 -10.999 1.00 92.94 104 LYS A CA 1
ATOM 865 C C . LYS A 1 104 ? -1.584 13.134 -11.424 1.00 92.94 104 LYS A C 1
ATOM 867 O O . LYS A 1 104 ? -1.920 11.997 -11.764 1.00 92.94 104 LYS A O 1
ATOM 872 N N . ARG A 1 105 ? -0.304 13.515 -11.388 1.00 91.44 105 ARG A N 1
ATOM 873 C CA . ARG A 1 105 ? 0.807 12.601 -11.686 1.00 91.44 105 ARG A CA 1
ATOM 874 C C . ARG A 1 105 ? 0.824 11.435 -10.697 1.00 91.44 105 ARG A C 1
ATOM 876 O O . ARG A 1 105 ? 0.470 11.595 -9.536 1.00 91.44 105 ARG A O 1
ATOM 883 N N . THR A 1 106 ? 1.244 10.271 -11.181 1.00 92.94 106 THR A N 1
ATOM 884 C CA . THR A 1 106 ? 1.437 9.062 -10.373 1.00 92.94 106 THR A CA 1
ATOM 885 C C . THR A 1 106 ? 2.684 8.331 -10.845 1.00 92.94 106 THR A C 1
ATOM 887 O O . THR A 1 106 ? 2.997 8.319 -12.041 1.00 92.94 106 THR A O 1
ATOM 890 N N . ASN A 1 107 ? 3.378 7.676 -9.920 1.00 92.75 107 ASN A N 1
ATOM 891 C CA . ASN A 1 107 ? 4.349 6.648 -10.270 1.00 92.75 107 ASN A CA 1
ATOM 892 C C . ASN A 1 107 ? 3.676 5.267 -10.270 1.00 92.75 107 ASN A C 1
ATOM 894 O O . ASN A 1 107 ? 2.473 5.136 -10.052 1.00 92.75 107 ASN A O 1
ATOM 898 N N . GLU A 1 108 ? 4.452 4.246 -10.601 1.00 91.12 108 GLU A N 1
ATOM 899 C CA . GLU A 1 108 ? 3.963 2.875 -10.691 1.00 91.12 108 GLU A CA 1
ATOM 900 C C . GLU A 1 108 ? 3.447 2.337 -9.353 1.00 91.12 108 GLU A C 1
ATOM 902 O O . GLU A 1 108 ? 2.313 1.876 -9.294 1.00 91.12 108 GLU A O 1
ATOM 907 N N . HIS A 1 109 ? 4.216 2.502 -8.276 1.00 89.88 109 HIS A N 1
ATOM 908 C CA . HIS A 1 109 ? 3.839 2.029 -6.944 1.00 89.88 109 HIS A CA 1
ATOM 909 C C . HIS A 1 109 ? 2.551 2.678 -6.427 1.00 89.88 109 HIS A C 1
ATOM 911 O O . HIS A 1 109 ? 1.689 1.985 -5.895 1.00 89.88 109 HIS A O 1
ATOM 917 N N . ALA A 1 110 ? 2.378 3.987 -6.640 1.00 93.56 110 ALA A N 1
ATOM 918 C CA . ALA A 1 110 ? 1.156 4.692 -6.262 1.00 93.56 110 ALA A CA 1
ATOM 919 C C . ALA A 1 110 ? -0.071 4.140 -7.004 1.00 93.56 110 ALA A C 1
ATOM 921 O O . ALA A 1 110 ? -1.146 4.008 -6.421 1.00 93.56 110 ALA A O 1
ATOM 922 N N . ARG A 1 111 ? 0.080 3.796 -8.292 1.00 93.62 111 ARG A N 1
ATOM 923 C CA . ARG A 1 111 ? -1.003 3.177 -9.069 1.00 93.62 111 ARG A CA 1
ATOM 924 C C . ARG A 1 111 ? -1.307 1.773 -8.576 1.00 93.62 111 ARG A C 1
ATOM 926 O O . ARG A 1 111 ? -2.478 1.464 -8.404 1.00 93.62 111 ARG A O 1
ATOM 933 N N 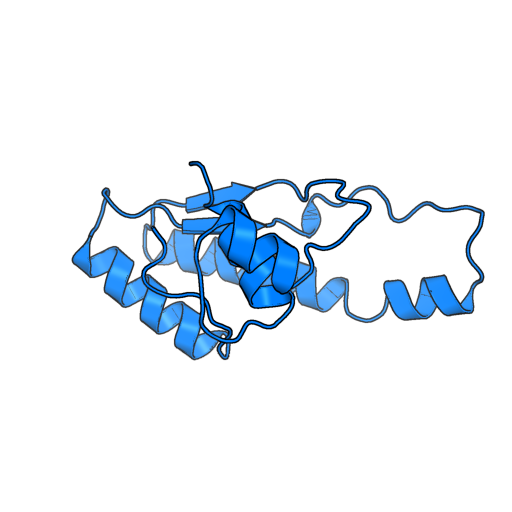. ASP A 1 112 ? -0.289 0.956 -8.331 1.00 89.94 112 ASP A N 1
ATOM 934 C CA . ASP A 1 112 ? -0.477 -0.411 -7.840 1.00 89.94 112 ASP A CA 1
ATOM 935 C C . ASP A 1 112 ? -1.204 -0.404 -6.484 1.00 89.94 112 ASP A C 1
ATOM 937 O O . ASP A 1 112 ? -2.210 -1.096 -6.330 1.00 89.94 112 ASP A O 1
ATOM 941 N N . ALA A 1 113 ? -0.798 0.473 -5.558 1.00 91.81 113 ALA A N 1
ATOM 942 C CA . ALA A 1 113 ? -1.478 0.666 -4.276 1.00 91.81 113 ALA A CA 1
ATOM 943 C C . ALA A 1 113 ? -2.932 1.139 -4.449 1.00 91.81 113 ALA A C 1
ATOM 945 O O . ALA A 1 113 ? -3.849 0.564 -3.864 1.00 91.81 113 ALA A O 1
ATOM 946 N N . ALA A 1 114 ? -3.176 2.138 -5.303 1.00 93.62 114 ALA A N 1
ATOM 947 C CA . ALA A 1 114 ? -4.530 2.619 -5.578 1.00 93.62 114 ALA A CA 1
ATOM 948 C C . ALA A 1 114 ? -5.432 1.521 -6.169 1.00 93.62 114 ALA A C 1
ATOM 950 O O . ALA A 1 114 ? -6.621 1.453 -5.858 1.00 93.62 114 ALA A O 1
ATOM 951 N N . MET A 1 115 ? -4.876 0.629 -6.992 1.00 92.19 115 MET A N 1
ATOM 952 C CA . MET A 1 115 ? -5.622 -0.482 -7.580 1.00 92.19 115 MET A CA 1
ATOM 953 C C . MET A 1 115 ? -5.964 -1.599 -6.581 1.00 92.19 115 MET A C 1
ATOM 955 O O . MET A 1 115 ? -6.861 -2.387 -6.879 1.00 92.19 115 MET A O 1
ATOM 959 N N . LEU A 1 116 ? -5.336 -1.661 -5.399 1.00 90.62 116 LEU A N 1
ATOM 960 C CA . LEU A 1 116 ? -5.741 -2.592 -4.332 1.00 90.62 116 LEU A CA 1
ATOM 961 C C . LEU A 1 116 ? -7.105 -2.236 -3.732 1.00 90.62 116 LEU A C 1
ATOM 963 O O . LEU A 1 116 ? -7.845 -3.120 -3.303 1.00 90.62 116 LEU A O 1
ATOM 967 N N . VAL A 1 117 ? -7.439 -0.947 -3.709 1.00 91.81 117 VAL A N 1
ATOM 968 C CA . VAL A 1 117 ? -8.685 -0.427 -3.126 1.00 91.81 117 VAL A CA 1
ATOM 969 C C . VAL A 1 117 ? -9.687 0.034 -4.190 1.00 91.81 117 VAL A C 1
ATOM 971 O O . VAL A 1 117 ? -10.812 0.400 -3.871 1.00 91.81 117 VAL A O 1
ATOM 974 N N . PHE A 1 118 ? -9.315 0.017 -5.472 1.00 90.44 118 PHE A N 1
ATOM 975 C CA . PHE A 1 118 ? -10.224 0.390 -6.553 1.00 90.44 118 PHE A CA 1
ATOM 976 C C . PHE A 1 118 ? -11.328 -0.658 -6.749 1.00 90.44 118 PHE A C 1
ATOM 978 O O . PHE A 1 118 ? -11.049 -1.787 -7.153 1.00 90.44 118 PHE A O 1
ATOM 985 N N . GLY A 1 119 ? -12.585 -0.260 -6.534 1.00 83.62 119 GLY A N 1
ATOM 986 C CA . GLY A 1 119 ? -13.751 -1.134 -6.711 1.00 83.62 119 GLY A CA 1
ATOM 987 C C . GLY A 1 119 ? -14.021 -2.081 -5.539 1.00 83.62 119 GLY A C 1
ATOM 988 O O . GLY A 1 119 ? -14.817 -3.003 -5.700 1.00 83.62 119 GLY A O 1
ATOM 989 N N . TYR A 1 120 ? -13.347 -1.863 -4.407 1.00 82.81 120 TYR A N 1
ATOM 990 C CA . TYR A 1 120 ? -13.751 -2.363 -3.094 1.00 82.81 120 TYR A CA 1
ATOM 991 C C . TYR A 1 120 ? -14.764 -1.387 -2.488 1.00 82.81 120 TYR A C 1
ATOM 993 O O . TYR A 1 120 ? -15.764 -1.864 -1.917 1.00 82.81 120 TYR A O 1
#

pLDDT: mean 87.43, std 12.49, range [48.94, 98.38]

Organism: NCBI:txid433724